Protein AF-X1TM63-F1 (afdb_monomer_lite)

pLDDT: mean 79.89, std 18.62, range [39.44, 95.25]

Structure (mmCIF, N/CA/C/O backbone):
data_AF-X1TM63-F1
#
_entry.id   AF-X1TM63-F1
#
loop_
_atom_site.group_PDB
_atom_site.id
_atom_site.type_symbol
_atom_site.label_atom_id
_atom_site.label_alt_id
_atom_site.label_comp_id
_atom_site.label_asym_id
_atom_site.label_entity_id
_atom_site.label_seq_id
_atom_site.pdbx_PDB_ins_code
_atom_site.Cartn_x
_atom_site.Cartn_y
_atom_site.Cartn_z
_atom_site.occupancy
_atom_site.B_iso_or_equiv
_atom_site.auth_seq_id
_atom_site.auth_comp_id
_atom_site.auth_asym_id
_atom_site.auth_atom_id
_atom_site.pdbx_PDB_model_num
ATOM 1 N N . SER A 1 1 ? 9.487 11.021 10.468 1.00 39.44 1 SER A N 1
ATOM 2 C CA . SER A 1 1 ? 10.061 9.744 9.998 1.00 39.44 1 SER A CA 1
ATOM 3 C C . SER A 1 1 ? 8.979 8.979 9.253 1.00 39.44 1 SER A C 1
ATOM 5 O O . SER A 1 1 ? 7.875 8.850 9.766 1.00 39.44 1 SER A O 1
ATOM 7 N N . LEU A 1 2 ? 9.281 8.500 8.041 1.00 46.09 2 LEU A N 1
ATOM 8 C CA . LEU A 1 2 ? 8.349 7.842 7.102 1.00 46.09 2 LEU A CA 1
ATOM 9 C C . LEU A 1 2 ? 7.730 6.524 7.629 1.00 46.09 2 LEU A C 1
ATOM 11 O O . LEU A 1 2 ? 6.982 5.855 6.930 1.00 46.09 2 LEU A O 1
ATOM 15 N N . SER A 1 3 ? 8.086 6.116 8.847 1.00 46.25 3 SER A N 1
ATOM 16 C CA . SER A 1 3 ? 7.674 4.872 9.494 1.00 46.25 3 SER A CA 1
ATOM 17 C C . SER A 1 3 ? 6.328 4.963 10.219 1.00 46.25 3 SER A C 1
ATOM 19 O O . SER A 1 3 ? 5.728 3.924 10.480 1.00 46.25 3 SER A O 1
ATOM 21 N N . ASN A 1 4 ? 5.832 6.169 10.522 1.00 43.97 4 ASN A N 1
ATOM 22 C CA . ASN A 1 4 ? 4.557 6.340 11.230 1.00 43.97 4 ASN A CA 1
ATOM 23 C C . ASN A 1 4 ? 3.328 6.415 10.309 1.00 43.97 4 ASN A C 1
ATOM 25 O O . ASN A 1 4 ? 2.241 6.081 10.764 1.00 43.97 4 ASN A O 1
ATOM 29 N N . GLU A 1 5 ? 3.482 6.774 9.029 1.00 51.78 5 GLU A N 1
ATOM 30 C CA . GLU A 1 5 ? 2.373 6.782 8.050 1.00 51.78 5 GLU A CA 1
ATOM 31 C C . GLU A 1 5 ? 2.024 5.374 7.523 1.00 51.78 5 GLU A C 1
ATOM 33 O O . GLU A 1 5 ? 0.983 5.175 6.911 1.00 51.78 5 GLU A O 1
ATOM 38 N N . ILE A 1 6 ? 2.871 4.369 7.789 1.00 55.03 6 ILE A N 1
ATOM 39 C CA . ILE A 1 6 ? 2.741 2.991 7.274 1.00 55.03 6 ILE A CA 1
ATOM 40 C C . ILE A 1 6 ? 2.205 2.019 8.352 1.00 55.03 6 ILE A C 1
ATOM 42 O O . ILE A 1 6 ? 2.351 0.800 8.243 1.00 55.03 6 ILE A O 1
ATOM 46 N N . LYS A 1 7 ? 1.577 2.508 9.428 1.00 58.56 7 LYS A N 1
ATOM 47 C CA . LYS A 1 7 ? 0.826 1.630 10.340 1.00 58.56 7 LYS A CA 1
ATOM 48 C C . LYS A 1 7 ? -0.515 1.280 9.686 1.00 58.56 7 LYS A C 1
ATOM 50 O O . LYS A 1 7 ? -1.421 2.097 9.684 1.00 58.56 7 LYS A O 1
ATOM 55 N N . GLY A 1 8 ? -0.623 0.071 9.128 1.00 76.31 8 GLY A N 1
ATOM 56 C CA . GLY A 1 8 ? -1.875 -0.462 8.564 1.00 76.31 8 GLY A CA 1
ATOM 57 C C . GLY A 1 8 ? -1.837 -0.804 7.072 1.00 76.31 8 GLY A C 1
ATOM 58 O O . GLY A 1 8 ? -2.791 -1.384 6.561 1.00 76.31 8 GLY A O 1
ATOM 59 N N . LEU A 1 9 ? -0.735 -0.510 6.371 1.00 84.75 9 LEU A N 1
ATOM 60 C CA . LEU A 1 9 ? -0.589 -0.895 4.967 1.00 84.75 9 LEU A CA 1
ATOM 61 C C . LEU A 1 9 ? -0.242 -2.386 4.846 1.00 84.75 9 LEU A C 1
ATOM 63 O O . LEU A 1 9 ? 0.833 -2.836 5.248 1.00 84.75 9 LEU A O 1
ATOM 67 N N . LEU A 1 10 ? -1.149 -3.145 4.246 1.00 90.75 10 LEU A N 1
ATOM 68 C CA . LEU A 1 10 ? -1.010 -4.563 3.947 1.00 90.75 10 LEU A CA 1
ATOM 69 C C . LEU A 1 10 ? -0.568 -4.771 2.493 1.00 90.75 10 LEU A C 1
ATOM 71 O O . LEU A 1 10 ? -0.663 -3.882 1.643 1.00 90.75 10 LEU A O 1
ATOM 75 N N . LYS A 1 11 ? -0.036 -5.963 2.199 1.00 90.19 11 LYS A N 1
ATOM 76 C CA . LYS A 1 11 ? 0.511 -6.301 0.880 1.00 90.19 11 LYS A CA 1
ATOM 77 C C . LYS A 1 11 ? 0.125 -7.704 0.448 1.00 90.19 11 LYS A C 1
ATOM 79 O O . LYS A 1 11 ? 0.512 -8.678 1.091 1.00 90.19 11 LYS A O 1
ATOM 84 N N . PHE A 1 12 ? -0.483 -7.797 -0.728 1.00 94.44 12 PHE A N 1
ATOM 85 C CA . PHE A 1 12 ? -0.757 -9.053 -1.414 1.00 94.44 12 PHE A CA 1
ATOM 86 C C . PHE A 1 12 ? 0.146 -9.220 -2.646 1.00 94.44 12 PHE A C 1
ATOM 88 O O . PHE A 1 12 ? 0.503 -8.248 -3.320 1.00 94.44 12 PHE A O 1
ATOM 95 N N . ARG A 1 13 ? 0.574 -10.458 -2.920 1.00 94.12 13 ARG A N 1
ATOM 96 C CA . ARG A 1 13 ? 1.492 -10.800 -4.019 1.00 94.12 13 ARG A CA 1
ATOM 97 C C . ARG A 1 13 ? 0.763 -11.627 -5.069 1.00 94.12 13 ARG A C 1
ATOM 99 O O . ARG A 1 13 ? 0.182 -12.650 -4.734 1.00 94.12 13 ARG A O 1
ATOM 106 N N . VAL A 1 14 ? 0.890 -11.224 -6.332 1.00 94.31 14 VAL A N 1
ATOM 107 C CA . VAL A 1 14 ? 0.360 -11.963 -7.487 1.00 94.31 14 VAL A CA 1
ATOM 108 C C . VAL A 1 14 ? 1.473 -12.088 -8.520 1.00 94.31 14 VAL A C 1
ATOM 110 O O . VAL A 1 14 ? 1.702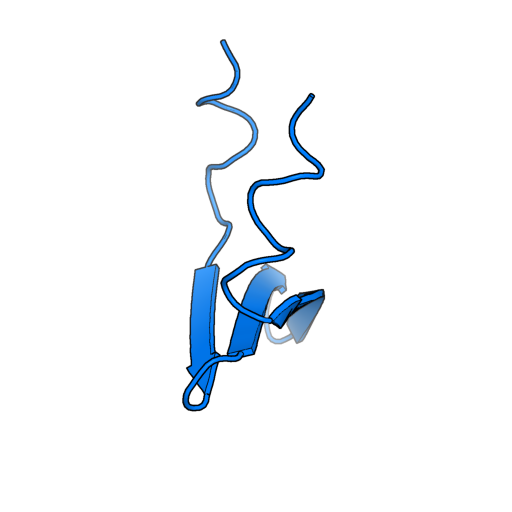 -11.168 -9.301 1.00 94.31 14 VAL A O 1
ATOM 113 N N . GLY A 1 15 ? 2.243 -13.178 -8.470 1.00 95.00 15 GLY A N 1
ATOM 114 C CA . GLY A 1 15 ? 3.453 -13.324 -9.290 1.00 95.00 15 GLY A CA 1
ATOM 115 C C . GLY A 1 15 ? 4.396 -12.121 -9.132 1.00 95.00 15 GLY A C 1
ATOM 116 O O . GLY A 1 15 ? 4.818 -11.780 -8.019 1.00 95.00 15 GLY A O 1
ATOM 117 N N . ASP A 1 16 ? 4.685 -11.423 -10.232 1.00 94.75 16 ASP A N 1
ATOM 118 C CA . ASP A 1 16 ? 5.508 -10.206 -10.232 1.00 94.75 16 ASP A CA 1
ATOM 119 C C . ASP A 1 16 ? 4.755 -8.904 -9.902 1.00 94.75 16 ASP A C 1
ATOM 121 O O . ASP A 1 16 ? 5.358 -7.830 -9.842 1.00 94.75 16 ASP A O 1
ATOM 125 N N . TRP A 1 17 ? 3.466 -8.980 -9.581 1.00 94.19 17 TRP A N 1
ATOM 126 C CA . TRP A 1 17 ? 2.642 -7.845 -9.168 1.00 94.19 17 TRP A CA 1
ATOM 127 C C . TRP A 1 17 ? 2.483 -7.770 -7.650 1.00 94.19 17 TRP A C 1
ATOM 129 O O . TRP A 1 17 ? 2.632 -8.759 -6.923 1.00 94.19 17 TRP A O 1
ATOM 139 N N . ARG A 1 18 ? 2.265 -6.559 -7.141 1.00 92.69 18 ARG A N 1
ATOM 140 C CA . ARG A 1 18 ? 1.977 -6.279 -5.735 1.00 92.69 18 ARG A CA 1
ATOM 141 C C . ARG A 1 18 ? 0.747 -5.393 -5.653 1.00 92.69 18 ARG A C 1
ATOM 143 O O . ARG A 1 18 ? 0.645 -4.419 -6.397 1.00 92.69 18 ARG A O 1
ATOM 150 N N . VAL A 1 19 ? -0.134 -5.746 -4.729 1.00 94.06 19 VAL A N 1
ATOM 151 C CA . VAL A 1 19 ? -1.291 -4.948 -4.335 1.00 94.06 19 VAL A CA 1
ATOM 152 C C . VAL A 1 19 ? -1.017 -4.448 -2.927 1.00 94.06 19 VAL A C 1
ATOM 154 O O . VAL A 1 19 ? -0.801 -5.256 -2.024 1.00 94.06 19 VAL A O 1
ATOM 157 N N . LEU A 1 20 ? -0.960 -3.133 -2.757 1.00 92.25 20 LEU A N 1
ATOM 158 C CA . LEU A 1 20 ? -0.929 -2.493 -1.447 1.00 92.25 20 LEU A CA 1
ATOM 159 C C . LEU A 1 20 ? -2.343 -2.058 -1.110 1.00 92.25 20 LEU A C 1
ATOM 161 O O . LEU A 1 20 ? -3.011 -1.441 -1.943 1.00 92.25 20 LEU A O 1
ATOM 165 N N . TYR A 1 21 ? -2.789 -2.396 0.089 1.00 94.06 21 TYR A N 1
ATOM 166 C CA . TYR A 1 21 ? -4.149 -2.127 0.520 1.00 94.06 21 TYR A CA 1
ATOM 167 C C . TYR A 1 21 ? -4.209 -1.836 2.014 1.00 94.06 21 TYR A C 1
ATOM 169 O O . TYR A 1 21 ? -3.310 -2.215 2.765 1.00 94.06 21 TYR A O 1
ATOM 177 N N . THR A 1 22 ? -5.270 -1.166 2.432 1.00 94.19 22 THR A N 1
ATOM 178 C CA . THR A 1 22 ? -5.648 -0.982 3.835 1.00 94.19 22 THR A CA 1
ATOM 179 C C . THR A 1 22 ? -6.950 -1.730 4.107 1.00 94.19 22 THR A C 1
ATOM 181 O O . THR A 1 22 ? -7.694 -2.057 3.178 1.00 94.19 22 THR A O 1
ATOM 184 N N . LEU A 1 23 ? -7.184 -2.056 5.377 1.00 92.62 23 LEU A N 1
ATOM 185 C CA . LEU A 1 23 ? -8.480 -2.519 5.864 1.00 92.62 23 LEU A CA 1
ATOM 186 C C . LEU A 1 23 ? -9.134 -1.364 6.614 1.00 92.62 23 LEU A C 1
ATOM 188 O O . LEU A 1 23 ? -8.528 -0.815 7.535 1.00 92.62 23 LEU A O 1
ATOM 192 N N . GLU A 1 24 ? -10.343 -1.015 6.201 1.00 90.94 24 GLU A N 1
ATOM 193 C CA . GLU A 1 24 ? -11.194 -0.008 6.826 1.00 90.94 24 GLU A CA 1
ATOM 194 C C . GLU A 1 24 ? -12.512 -0.702 7.164 1.00 90.94 24 GLU A C 1
ATOM 196 O O . GLU A 1 24 ? -13.288 -1.024 6.269 1.00 90.94 24 GLU A O 1
ATOM 201 N N . ASP A 1 25 ? -12.704 -1.026 8.444 1.00 91.00 25 ASP A N 1
ATOM 202 C CA . ASP A 1 25 ? -13.792 -1.878 8.937 1.00 91.00 25 ASP A CA 1
ATOM 203 C C . ASP A 1 25 ? -13.872 -3.229 8.195 1.00 91.00 25 ASP A C 1
ATOM 205 O O . ASP A 1 25 ? -13.005 -4.090 8.372 1.00 91.00 25 ASP A O 1
ATOM 209 N N . ASP A 1 26 ? -14.891 -3.431 7.361 1.00 94.12 26 ASP A N 1
ATOM 210 C CA . ASP A 1 26 ? -15.106 -4.623 6.533 1.00 94.12 26 ASP A CA 1
ATOM 211 C C . ASP A 1 26 ? -14.683 -4.428 5.064 1.00 94.12 26 ASP A C 1
ATOM 213 O O . ASP A 1 26 ? -14.862 -5.314 4.224 1.00 94.12 26 ASP A O 1
ATOM 217 N N . THR A 1 27 ? -14.079 -3.281 4.751 1.00 92.81 27 THR A N 1
ATOM 218 C CA . THR A 1 27 ? -13.721 -2.868 3.397 1.00 92.81 27 THR A CA 1
ATOM 219 C C . THR A 1 27 ? -12.215 -2.966 3.156 1.00 92.81 27 THR A C 1
ATOM 221 O O . THR A 1 27 ? -11.384 -2.517 3.946 1.00 92.81 27 THR A O 1
ATOM 224 N N . ILE A 1 28 ? -11.843 -3.530 2.003 1.00 95.25 28 ILE A N 1
ATOM 225 C CA . ILE A 1 28 ? -10.468 -3.501 1.493 1.00 95.25 28 ILE A CA 1
ATOM 226 C C . ILE A 1 28 ? -10.322 -2.310 0.548 1.00 95.25 28 ILE A C 1
ATOM 228 O O . ILE A 1 28 ? -10.925 -2.290 -0.526 1.00 95.25 28 ILE A O 1
ATOM 232 N N . VAL A 1 29 ? -9.455 -1.360 0.897 1.00 94.12 29 VAL A N 1
ATOM 233 C CA . VAL A 1 29 ? -9.140 -0.212 0.038 1.00 94.12 29 VAL A CA 1
ATOM 234 C C . VAL A 1 29 ? -7.816 -0.455 -0.671 1.00 94.12 29 VAL A C 1
ATOM 236 O O . VAL A 1 29 ? -6.753 -0.521 -0.050 1.00 94.12 29 VAL A O 1
ATOM 239 N N . ILE A 1 30 ? -7.861 -0.592 -1.998 1.00 94.19 30 ILE A N 1
ATOM 240 C CA . ILE A 1 30 ? -6.660 -0.765 -2.820 1.00 94.19 30 ILE A CA 1
ATOM 241 C C . ILE A 1 30 ? -5.987 0.594 -3.015 1.00 94.19 30 ILE A C 1
ATOM 243 O O . ILE A 1 30 ? -6.456 1.434 -3.776 1.00 94.19 30 ILE A O 1
ATOM 247 N N . GLN A 1 31 ? -4.838 0.769 -2.372 1.00 90.62 31 GLN A N 1
ATOM 248 C CA . GLN A 1 31 ? -4.027 1.984 -2.462 1.00 90.62 31 GLN A CA 1
ATOM 249 C C . GLN A 1 31 ? -3.172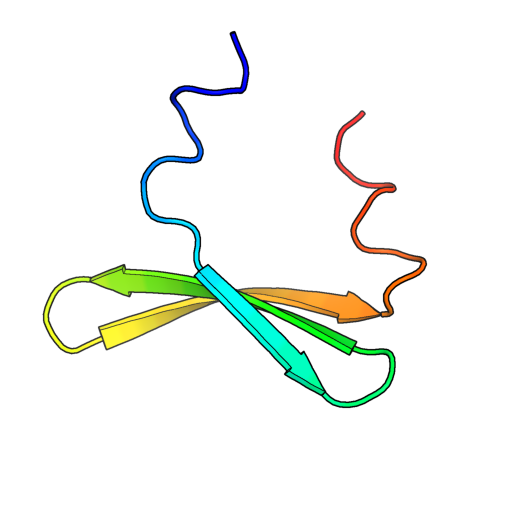 1.988 -3.735 1.00 90.62 31 GLN A C 1
ATOM 251 O O . GLN A 1 31 ? -2.953 3.022 -4.365 1.00 90.62 31 GLN A O 1
ATOM 256 N N . PHE A 1 32 ? -2.654 0.817 -4.128 1.00 89.94 32 PHE A N 1
ATOM 257 C CA . PHE A 1 32 ? -1.806 0.697 -5.311 1.00 89.94 32 PHE A CA 1
ATOM 258 C C . PHE A 1 32 ? -1.764 -0.727 -5.867 1.00 89.94 32 PHE A C 1
ATOM 260 O O . PHE A 1 32 ? -1.615 -1.692 -5.119 1.00 89.94 32 PHE A O 1
ATOM 267 N N . VAL A 1 33 ? -1.763 -0.845 -7.197 1.00 93.06 33 VAL A N 1
ATOM 268 C CA . VAL A 1 33 ? -1.440 -2.085 -7.914 1.00 93.06 33 VAL A CA 1
ATOM 269 C C . VAL A 1 33 ? -0.288 -1.822 -8.867 1.00 93.06 33 VAL A C 1
ATOM 271 O O . VAL A 1 33 ? -0.338 -0.910 -9.693 1.00 93.06 33 VAL A O 1
ATOM 274 N N . GLY A 1 34 ? 0.759 -2.639 -8.795 1.00 91.44 34 GLY A N 1
ATOM 275 C CA . GLY A 1 34 ? 1.859 -2.491 -9.734 1.00 91.44 34 GLY A CA 1
ATOM 276 C C . GLY A 1 34 ? 2.876 -3.613 -9.726 1.00 91.44 34 GLY A C 1
ATOM 277 O O . GLY A 1 34 ? 3.010 -4.389 -8.780 1.00 91.44 34 GLY A O 1
ATOM 278 N N . HIS A 1 35 ? 3.634 -3.667 -10.816 1.00 92.25 35 HIS A N 1
ATOM 279 C CA . HIS A 1 35 ? 4.750 -4.585 -10.971 1.00 92.25 35 HIS A CA 1
ATOM 280 C C . HIS A 1 35 ? 5.859 -4.304 -9.941 1.00 92.25 35 HIS A C 1
ATOM 282 O O . HIS A 1 35 ? 6.132 -3.149 -9.592 1.00 92.25 35 HIS A O 1
ATOM 288 N N . ARG A 1 36 ? 6.567 -5.350 -9.502 1.00 88.50 36 ARG A N 1
ATOM 289 C CA . ARG A 1 36 ? 7.639 -5.302 -8.487 1.00 88.50 36 ARG A CA 1
ATOM 290 C C . ARG A 1 36 ? 8.729 -4.270 -8.758 1.00 88.50 36 ARG A C 1
ATOM 292 O O . ARG A 1 36 ? 9.308 -3.736 -7.822 1.00 88.50 36 ARG A O 1
ATOM 299 N N . SER A 1 37 ? 9.000 -3.992 -10.031 1.00 86.19 37 SER A N 1
ATOM 300 C CA . SER A 1 37 ? 10.027 -3.040 -10.467 1.00 86.19 37 SER A CA 1
ATOM 301 C C . SER A 1 37 ? 9.559 -1.581 -10.461 1.00 86.19 37 SER A C 1
ATOM 303 O O . SER A 1 37 ? 10.390 -0.677 -10.540 1.00 86.19 37 SER A O 1
ATOM 305 N N . LYS A 1 38 ? 8.243 -1.341 -10.378 1.00 78.31 38 LYS A N 1
ATOM 306 C CA . LYS A 1 38 ? 7.641 -0.001 -10.391 1.00 78.31 38 LYS A CA 1
ATOM 307 C C . LYS A 1 38 ? 7.290 0.501 -8.989 1.00 78.31 38 LYS A C 1
ATOM 309 O O . LYS A 1 38 ? 7.332 1.704 -8.760 1.00 78.31 38 LYS A O 1
ATOM 314 N N . ILE A 1 39 ? 6.995 -0.402 -8.050 1.00 67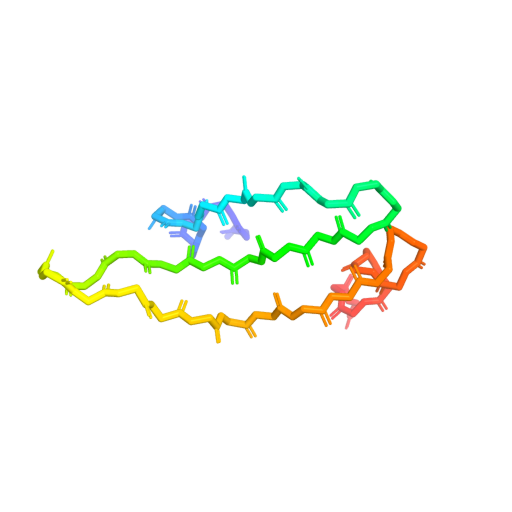.94 39 ILE A N 1
ATOM 315 C CA . ILE A 1 39 ? 6.443 -0.033 -6.736 1.00 67.94 39 ILE A CA 1
ATOM 316 C C . ILE A 1 39 ? 7.417 0.746 -5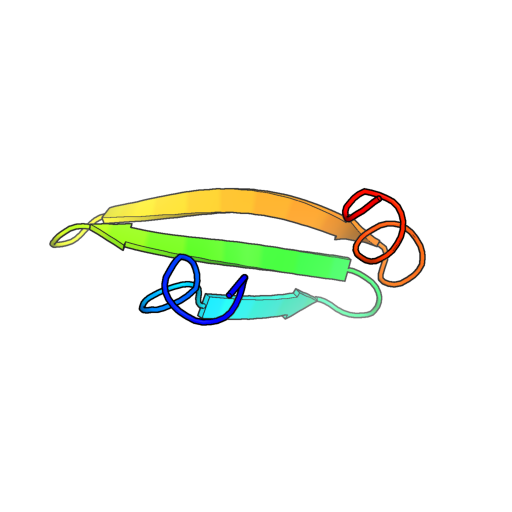.839 1.00 67.94 39 ILE A C 1
ATOM 318 O O . ILE A 1 39 ? 6.990 1.601 -5.076 1.00 67.94 39 ILE A O 1
ATOM 322 N N . TYR A 1 40 ? 8.727 0.526 -5.983 1.00 62.69 40 TYR A N 1
ATOM 323 C CA . TYR A 1 40 ? 9.753 1.231 -5.202 1.00 62.69 40 TYR A CA 1
ATOM 324 C C . TYR A 1 40 ? 10.249 2.530 -5.855 1.00 62.69 40 TYR A C 1
ATOM 326 O O . TYR A 1 40 ? 11.042 3.244 -5.257 1.00 62.69 40 TYR A O 1
ATOM 334 N N . LYS A 1 41 ? 9.802 2.855 -7.079 1.00 62.22 41 LYS A N 1
ATOM 335 C CA . LYS A 1 41 ? 10.276 4.042 -7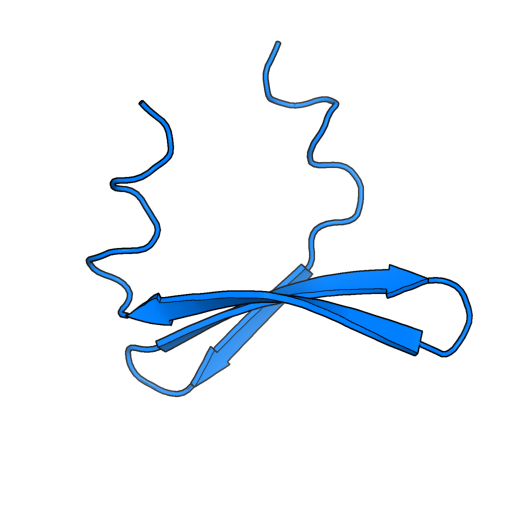.816 1.00 62.22 41 LYS A CA 1
ATOM 336 C C . LYS A 1 41 ? 9.465 5.315 -7.549 1.00 62.22 41 LYS A C 1
ATOM 338 O O . LYS A 1 41 ? 9.862 6.368 -8.029 1.00 62.22 41 LYS A O 1
ATOM 343 N N . ARG A 1 42 ? 8.347 5.230 -6.815 1.00 54.91 42 ARG A N 1
ATOM 344 C CA . ARG A 1 42 ? 7.466 6.377 -6.497 1.00 54.91 42 ARG A CA 1
ATOM 345 C C . ARG A 1 42 ? 7.614 6.909 -5.067 1.00 54.91 42 ARG A C 1
ATOM 347 O O . ARG A 1 42 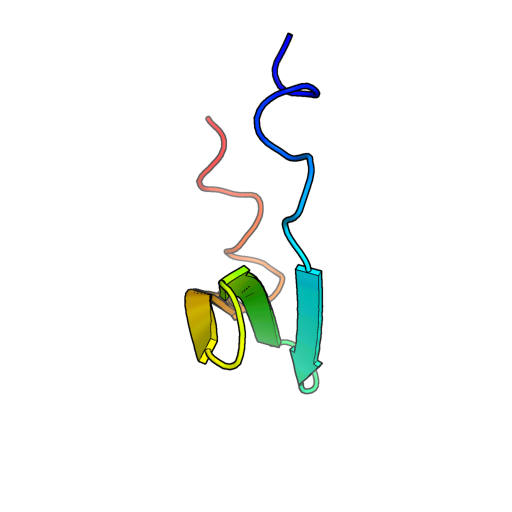? 6.904 7.835 -4.711 1.00 54.91 42 ARG A O 1
ATOM 354 N N . ILE A 1 43 ? 8.533 6.352 -4.277 1.00 51.50 43 ILE A N 1
ATOM 355 C CA . ILE A 1 43 ? 8.954 6.933 -2.995 1.00 51.50 43 ILE A CA 1
ATOM 356 C C . ILE A 1 43 ? 10.265 7.679 -3.268 1.00 51.50 43 ILE A C 1
ATOM 358 O O . ILE A 1 43 ? 11.350 7.168 -2.995 1.00 51.50 43 ILE A O 1
ATOM 362 N N . LYS A 1 44 ? 10.171 8.828 -3.933 1.00 43.19 44 LYS A N 1
ATOM 363 C CA . LYS A 1 44 ? 11.267 9.785 -4.072 1.00 43.19 44 LYS A CA 1
ATOM 364 C C . LYS A 1 44 ? 10.703 11.190 -4.006 1.00 43.19 44 LYS A C 1
ATOM 366 O O . LYS A 1 44 ? 9.619 11.380 -4.598 1.00 43.19 44 LYS A O 1
#

Radius of gyration: 11.34 Å; chains: 1; bounding box: 26×23×22 Å

Foldseek 3Di:
DVVPVPVFWDWDDDPQKIWTWGDDPPDTGTPDIDGVVVPVVPPD

Sequence (44 aa):
SLSNEIKGLLKFRVGDWRVLYTLEDDTIVIQFVGHRSKIYKRIK

Organism: NCBI:txid412755

InterPro domains:
  IPR007712 Toxin-antitoxin system, RelE/ParE toxin family [PF05016] (7-40)
  IPR035093 Toxin-antitoxin system, RelE/ParE toxin domain superfamily [G3DSA:3.30.2310.20] (1-43)
  IPR035093 Toxin-antitoxin system, RelE/ParE toxin domain superfamily [SSF143011] (2-39)

Secondary structure (DSSP, 8-state):
-TTSTTTT-EEEEETTEEEEEEEETTEEEEEEEEETTTTTSS--